Protein AF-A0A517S8I3-F1 (afdb_monomer)

Foldseek 3Di:
DPPLVVLQVLLFVLLCVVVVCAAPPPRDNDNVQWDWAFQDDCVPCVVCSNPSVRTGTHGVVVNVCVVVVVD

Sequence (71 aa):
MVNARKVQAFFRRAVLAFYNSTCVITGLKVRVLLRASSILPWSTHPKRRADPTNGLSLSALFDAAFDRGCR

Solvent-accessible surface area (backbone atoms only — not comparable to full-atom values): 4058 Å² total; per-residue (Å²): 132,82,63,62,69,60,45,50,53,48,24,38,52,45,13,32,56,74,47,70,38,25,17,78,85,79,62,48,63,55,61,91,49,50,39,59,42,60,78,60,62,67,86,85,36,70,90,48,50,69,40,38,88,41,36,42,30,25,39,58,67,55,41,56,35,55,75,69,64,68,120

InterPro domains:
  IPR003615 HNH nuclease [PF13391] (23-69)

Mean predicted aligned error: 5.12 Å

Secondary structure (DSSP, 8-state):
---HHHHHHHHHHHHHHHTTT--TTT----GGGEEEEESS-TTT-GGGTT-GGGEEEEEHHHHHHHHTT--

Organism: NCBI:txid2527983

pLDDT: mean 85.09, std 9.75, range [46.53, 94.06]

Radius of gyration: 11.82 Å; Cα contacts (8 Å, |Δi|>4): 91; chains: 1; bounding box: 23×30×31 Å

Nearest PDB structures (foldseek):
  8eea-assembly1_H  TM=6.341E-01  e=1.770E-01  Escherichia coli
  8j07-assembly1_c2  TM=7.900E-01  e=1.474E+00  Homo sapiens
  8r54-assembly1_A  TM=6.728E-01  e=3.586E+00  Mus musculus
  7qij-assembly1_HA  TM=4.943E-01  e=1.690E+00  Yersinia enterocolitica
  7bam-assembly1_B  TM=6.929E-01  e=9.340E+00  Homo sapiens

Structure (mmCIF, N/CA/C/O backbone):
data_AF-A0A517S8I3-F1
#
_entry.id   AF-A0A517S8I3-F1
#
loop_
_atom_site.group_PDB
_atom_site.id
_atom_site.type_symbol
_atom_site.label_atom_id
_atom_site.label_alt_id
_atom_site.label_comp_id
_atom_site.label_asym_id
_atom_site.label_entity_id
_atom_site.label_seq_id
_atom_site.pdbx_PDB_ins_code
_atom_site.Cartn_x
_atom_site.Cartn_y
_atom_site.Cartn_z
_atom_site.occupancy
_atom_site.B_iso_or_equiv
_atom_site.auth_seq_id
_atom_site.auth_comp_id
_atom_site.auth_asym_id
_atom_site.auth_atom_id
_atom_site.pdbx_PDB_model_num
ATOM 1 N N . MET A 1 1 ? 4.823 -16.653 -21.291 1.00 46.53 1 MET A N 1
ATOM 2 C CA . MET A 1 1 ? 4.033 -15.580 -20.642 1.00 46.53 1 MET A CA 1
ATOM 3 C C . MET A 1 1 ? 4.178 -15.700 -19.131 1.00 46.53 1 MET A C 1
ATOM 5 O O . MET A 1 1 ? 3.771 -16.708 -18.569 1.00 46.53 1 MET A O 1
ATOM 9 N N . VAL A 1 2 ? 4.794 -14.721 -18.462 1.00 56.66 2 VAL A N 1
ATOM 10 C CA . VAL A 1 2 ? 4.764 -14.662 -16.990 1.00 56.66 2 VAL A CA 1
ATOM 11 C C . VAL A 1 2 ? 3.315 -14.441 -16.562 1.00 56.66 2 VAL A C 1
ATOM 13 O O . VAL A 1 2 ? 2.669 -13.507 -17.030 1.00 56.66 2 VAL A O 1
ATOM 16 N N . ASN A 1 3 ? 2.802 -15.301 -15.682 1.00 69.25 3 ASN A N 1
ATOM 17 C CA . ASN A 1 3 ? 1.463 -15.169 -15.113 1.00 69.25 3 ASN A CA 1
ATOM 18 C C . ASN A 1 3 ? 1.416 -13.924 -14.208 1.00 69.25 3 ASN A C 1
ATOM 20 O O . ASN A 1 3 ? 1.627 -14.020 -12.998 1.00 69.25 3 ASN A O 1
ATOM 24 N N . ALA A 1 4 ? 1.154 -12.752 -14.795 1.00 71.06 4 ALA A N 1
ATOM 25 C CA . ALA A 1 4 ? 1.128 -11.457 -14.108 1.00 71.06 4 ALA A CA 1
ATOM 26 C C . ALA A 1 4 ? 0.255 -11.486 -12.841 1.00 71.06 4 ALA A C 1
ATOM 28 O O . ALA A 1 4 ? 0.625 -10.924 -11.814 1.00 71.06 4 ALA A O 1
ATOM 29 N N . ARG A 1 5 ? -0.835 -12.262 -12.876 1.00 73.50 5 ARG A N 1
ATOM 30 C CA . ARG A 1 5 ? -1.749 -12.484 -11.750 1.00 73.50 5 ARG A CA 1
ATOM 31 C C . ARG A 1 5 ? -1.080 -13.119 -10.523 1.00 73.50 5 ARG A C 1
ATOM 33 O O . ARG A 1 5 ? -1.394 -12.739 -9.398 1.00 73.50 5 ARG A O 1
ATOM 40 N N . LYS A 1 6 ? -0.140 -14.057 -10.714 1.00 81.12 6 LYS A N 1
ATOM 41 C CA . LYS A 1 6 ? 0.597 -14.699 -9.606 1.00 81.12 6 LYS A CA 1
ATOM 42 C C . LYS A 1 6 ? 1.580 -13.724 -8.958 1.00 81.12 6 LYS A C 1
ATOM 44 O O . LYS A 1 6 ? 1.637 -13.643 -7.735 1.00 81.12 6 LYS A O 1
ATOM 49 N N . VAL A 1 7 ? 2.300 -12.954 -9.776 1.00 83.31 7 VAL A N 1
ATOM 50 C CA . VAL A 1 7 ? 3.257 -11.940 -9.298 1.00 83.31 7 VAL A CA 1
ATOM 51 C C . VAL A 1 7 ? 2.529 -10.832 -8.539 1.00 83.31 7 VAL A C 1
ATOM 53 O O . 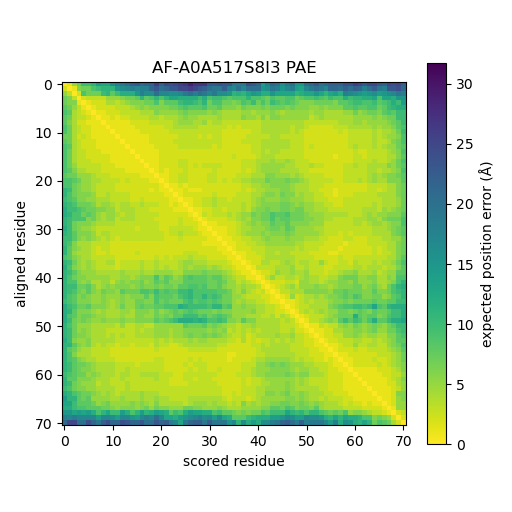VAL A 1 7 ? 2.962 -10.441 -7.463 1.00 83.31 7 VAL A O 1
ATOM 56 N N . GLN A 1 8 ? 1.375 -10.391 -9.038 1.00 81.69 8 GLN A N 1
ATOM 57 C CA . GLN A 1 8 ? 0.561 -9.366 -8.387 1.00 81.69 8 GLN A CA 1
ATOM 58 C C . GLN A 1 8 ? -0.032 -9.849 -7.052 1.00 81.69 8 GLN A C 1
ATOM 60 O O . GLN A 1 8 ? -0.038 -9.109 -6.069 1.00 81.69 8 GLN A O 1
ATOM 65 N N . ALA A 1 9 ? -0.480 -11.109 -6.977 1.00 87.44 9 ALA A N 1
ATOM 66 C CA . ALA A 1 9 ? -0.947 -11.702 -5.724 1.00 87.44 9 ALA A CA 1
ATOM 67 C C . ALA A 1 9 ? 0.185 -11.841 -4.690 1.00 87.44 9 ALA A C 1
ATOM 69 O O . ALA A 1 9 ? -0.030 -11.568 -3.506 1.00 87.44 9 ALA A O 1
ATOM 70 N N . PHE A 1 10 ? 1.386 -12.232 -5.131 1.00 89.00 10 PHE A N 1
ATOM 71 C CA . PHE A 1 10 ? 2.576 -12.278 -4.283 1.00 89.00 10 PHE A CA 1
ATOM 72 C C . PHE A 1 10 ? 2.954 -10.883 -3.774 1.00 89.00 10 PHE A C 1
ATOM 74 O O . PHE A 1 10 ? 3.058 -10.698 -2.565 1.00 89.00 10 PHE A O 1
ATOM 81 N N . PHE A 1 11 ? 3.056 -9.898 -4.670 1.00 90.06 11 PHE A N 1
ATOM 82 C CA . PHE A 1 11 ? 3.345 -8.504 -4.333 1.00 90.06 11 PHE A CA 1
ATOM 83 C C . PHE A 1 11 ? 2.365 -7.973 -3.2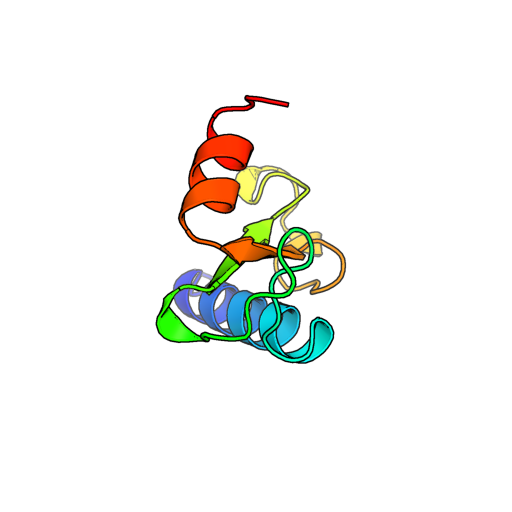85 1.00 90.06 11 PHE A C 1
ATOM 85 O O . PHE A 1 11 ? 2.780 -7.495 -2.232 1.00 90.06 11 PHE A O 1
ATOM 92 N N . ARG A 1 12 ? 1.056 -8.167 -3.502 1.00 91.12 12 ARG A N 1
ATOM 93 C CA . ARG A 1 12 ? 0.034 -7.760 -2.531 1.00 91.12 12 ARG A CA 1
ATOM 94 C C . ARG A 1 12 ? 0.258 -8.393 -1.160 1.00 91.12 12 ARG A C 1
ATOM 96 O O . ARG A 1 12 ? 0.161 -7.706 -0.148 1.00 91.12 12 ARG A O 1
ATOM 103 N N . ARG A 1 13 ? 0.529 -9.699 -1.108 1.00 91.00 13 ARG A N 1
ATOM 104 C CA . ARG A 1 13 ? 0.776 -10.401 0.160 1.00 91.00 13 ARG A CA 1
ATOM 105 C C . ARG A 1 13 ? 2.039 -9.896 0.850 1.00 91.00 13 ARG A C 1
ATOM 107 O O . ARG A 1 13 ? 2.003 -9.708 2.060 1.00 91.00 13 ARG A O 1
ATOM 114 N N . ALA A 1 14 ? 3.110 -9.669 0.097 1.00 92.00 14 ALA A N 1
ATOM 115 C CA . ALA A 1 14 ? 4.386 -9.208 0.625 1.00 92.00 14 ALA A CA 1
ATOM 116 C C . ALA A 1 14 ? 4.274 -7.790 1.210 1.00 92.00 14 ALA A C 1
ATOM 118 O O . ALA A 1 14 ? 4.673 -7.574 2.349 1.00 92.00 14 ALA A O 1
ATOM 119 N N . VAL A 1 15 ? 3.629 -6.861 0.495 1.00 92.25 15 VAL A N 1
ATOM 120 C CA . VAL A 1 15 ? 3.386 -5.486 0.970 1.00 92.25 15 VAL A CA 1
ATOM 121 C C . VAL A 1 15 ? 2.509 -5.484 2.222 1.00 92.25 15 VAL A C 1
ATOM 123 O O . VAL A 1 15 ? 2.855 -4.872 3.229 1.00 92.25 15 VAL A O 1
ATOM 126 N N . LEU A 1 16 ? 1.393 -6.220 2.215 1.00 91.62 16 LEU A N 1
ATOM 127 C CA . LEU A 1 16 ? 0.528 -6.300 3.395 1.00 91.62 16 LEU A CA 1
ATOM 128 C C . LEU A 1 16 ? 1.218 -6.974 4.587 1.00 91.62 16 LEU A C 1
ATOM 130 O O . LEU A 1 16 ? 0.879 -6.653 5.720 1.00 91.62 16 LEU A O 1
ATOM 134 N N . ALA A 1 17 ? 2.147 -7.905 4.372 1.00 91.62 17 ALA A N 1
ATOM 135 C CA . ALA A 1 17 ? 2.933 -8.489 5.457 1.00 91.62 17 ALA A CA 1
ATOM 136 C C . ALA A 1 17 ? 3.956 -7.484 6.009 1.00 91.62 17 ALA A C 1
ATOM 138 O O . ALA A 1 17 ? 4.054 -7.337 7.223 1.00 91.62 17 ALA A O 1
ATOM 139 N N . PHE A 1 18 ? 4.641 -6.747 5.128 1.00 91.00 18 PHE A N 1
ATOM 140 C CA . PHE A 1 18 ? 5.631 -5.732 5.496 1.00 91.00 18 PHE A CA 1
ATOM 141 C C . PHE A 1 18 ? 5.035 -4.629 6.380 1.00 91.00 18 PHE A C 1
ATOM 143 O O . PHE A 1 18 ? 5.609 -4.272 7.403 1.00 91.00 18 PHE A O 1
ATOM 150 N N . TYR A 1 19 ? 3.827 -4.160 6.052 1.00 91.44 19 TYR A N 1
ATOM 151 C CA . TYR A 1 19 ? 3.103 -3.160 6.848 1.00 91.44 19 TYR A CA 1
ATOM 152 C C . TYR A 1 19 ? 2.240 -3.758 7.969 1.00 91.44 19 TYR A C 1
ATOM 154 O O . TYR A 1 19 ? 1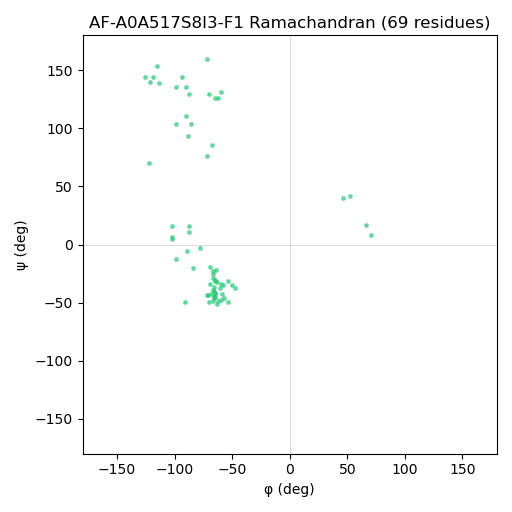.330 -3.097 8.467 1.00 91.44 19 TYR A O 1
ATOM 162 N N . ASN A 1 20 ? 2.451 -5.027 8.336 1.00 92.44 20 ASN A N 1
ATOM 163 C CA . ASN A 1 20 ? 1.652 -5.747 9.333 1.00 92.44 20 ASN A CA 1
ATOM 164 C C . ASN A 1 20 ? 0.130 -5.569 9.143 1.00 92.44 20 ASN A C 1
ATOM 166 O O . ASN A 1 20 ? -0.633 -5.352 10.082 1.00 92.44 20 ASN A O 1
ATOM 170 N N . SER A 1 21 ? -0.309 -5.585 7.883 1.00 92.69 21 SER A N 1
ATOM 171 C CA . SER A 1 21 ? -1.702 -5.409 7.464 1.00 92.69 21 SER A CA 1
ATOM 172 C C . SER A 1 21 ? -2.346 -4.154 8.040 1.00 92.69 21 SER A C 1
ATOM 174 O O . SER A 1 21 ? -3.497 -4.177 8.471 1.00 92.69 21 SER A O 1
ATOM 176 N N . THR A 1 22 ? -1.574 -3.074 8.040 1.00 93.06 22 THR A N 1
ATOM 177 C CA . THR A 1 22 ? -1.962 -1.757 8.526 1.00 93.06 22 THR A CA 1
ATOM 178 C C . THR A 1 22 ? -1.816 -0.750 7.388 1.00 93.06 22 THR A C 1
ATOM 180 O O . THR A 1 22 ? -0.881 -0.835 6.590 1.00 93.06 22 THR A O 1
ATOM 183 N N . CYS A 1 23 ? -2.754 0.185 7.258 1.00 93.06 23 CYS A N 1
ATOM 184 C CA . CYS A 1 23 ? -2.606 1.305 6.336 1.00 93.06 23 CYS A CA 1
ATOM 185 C C . CYS A 1 23 ? -1.523 2.256 6.856 1.00 93.06 23 CYS A C 1
ATOM 187 O O . CYS A 1 23 ? -1.599 2.687 8.004 1.00 93.06 23 CYS A O 1
ATOM 189 N N . VAL A 1 24 ? -0.561 2.625 6.009 1.00 91.94 24 VAL A N 1
ATOM 190 C CA . VAL A 1 24 ? 0.551 3.511 6.399 1.00 91.94 24 VAL A CA 1
ATOM 191 C C . VAL A 1 24 ? 0.101 4.942 6.721 1.00 91.94 24 VAL A C 1
ATOM 193 O O . VAL A 1 24 ? 0.749 5.614 7.511 1.00 91.94 24 VAL A O 1
ATOM 196 N N . ILE A 1 25 ? -1.022 5.397 6.155 1.00 90.12 25 ILE A N 1
ATOM 197 C CA . ILE A 1 25 ? -1.526 6.767 6.354 1.00 90.12 25 ILE A CA 1
ATOM 198 C C . ILE A 1 25 ? -2.477 6.844 7.552 1.00 90.12 25 ILE A C 1
ATOM 200 O O . ILE A 1 25 ? -2.334 7.700 8.414 1.00 90.12 25 ILE A O 1
ATOM 204 N N . THR A 1 26 ? -3.464 5.948 7.613 1.00 91.19 26 THR A N 1
ATOM 205 C CA . THR A 1 26 ? -4.543 6.017 8.620 1.00 91.19 26 THR A CA 1
ATOM 206 C C . THR A 1 26 ? -4.337 5.107 9.822 1.00 91.19 26 THR A C 1
ATOM 208 O O . THR A 1 26 ? -5.103 5.181 10.775 1.00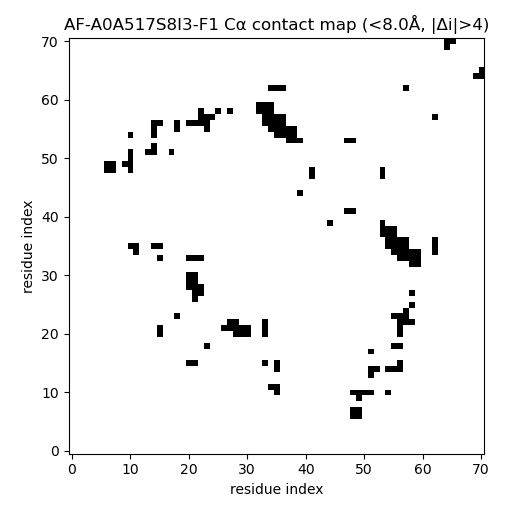 91.19 26 THR A O 1
ATOM 211 N N . GLY A 1 27 ? -3.384 4.173 9.767 1.00 91.62 27 GLY A N 1
ATOM 212 C CA . GLY A 1 27 ? -3.264 3.121 10.777 1.00 91.62 27 GLY A CA 1
ATOM 213 C C . GLY A 1 27 ? -4.384 2.070 10.729 1.00 91.62 27 GLY A C 1
ATOM 214 O O . GLY A 1 27 ? -4.466 1.225 11.619 1.00 91.62 27 GLY A O 1
ATOM 215 N N . LEU A 1 28 ? -5.251 2.081 9.707 1.00 92.38 28 LEU A N 1
ATOM 216 C CA . LEU A 1 28 ? -6.365 1.137 9.573 1.00 92.38 28 LEU A CA 1
ATOM 217 C C . LEU A 1 28 ? -5.869 -0.313 9.453 1.00 92.38 28 LEU A C 1
ATOM 219 O O . LEU A 1 28 ? -5.107 -0.627 8.541 1.00 92.38 28 LEU A O 1
ATOM 223 N N . LYS A 1 29 ? -6.363 -1.217 10.308 1.00 92.75 29 LYS A N 1
ATOM 224 C CA . LYS A 1 29 ? -5.962 -2.643 10.345 1.00 92.75 29 LYS A CA 1
ATOM 225 C C . LYS A 1 29 ? -6.960 -3.611 9.697 1.00 92.75 29 LYS A C 1
ATOM 227 O O . LYS A 1 29 ? -6.907 -4.823 9.898 1.00 92.75 29 LYS A O 1
ATOM 232 N N . VAL A 1 30 ? -7.895 -3.093 8.902 1.00 91.00 30 VAL A N 1
ATOM 233 C CA . VAL A 1 30 ? -8.951 -3.896 8.267 1.00 91.00 30 VAL A CA 1
ATOM 234 C C . VAL A 1 30 ? -8.465 -4.428 6.921 1.00 91.00 30 VAL A C 1
ATOM 236 O O . VAL A 1 30 ? -8.609 -3.768 5.895 1.00 91.00 30 VAL A O 1
ATOM 239 N N . ARG A 1 31 ? -7.920 -5.651 6.906 1.00 87.75 31 ARG A N 1
ATOM 240 C CA . ARG A 1 31 ? -7.319 -6.294 5.714 1.00 87.75 31 ARG A CA 1
ATOM 241 C C . ARG A 1 31 ? -8.149 -6.225 4.429 1.00 87.75 31 ARG A C 1
ATOM 243 O O . ARG A 1 31 ? -7.569 -6.094 3.354 1.00 87.75 31 ARG A O 1
ATOM 250 N N . VAL A 1 32 ? -9.473 -6.346 4.521 1.00 89.81 32 VAL A N 1
ATOM 251 C CA . VAL A 1 32 ? -10.384 -6.292 3.359 1.00 89.81 32 VAL A CA 1
ATOM 252 C C . VAL A 1 32 ? -10.372 -4.920 2.681 1.00 89.81 32 VAL A C 1
ATOM 254 O O . VAL A 1 32 ? -10.515 -4.836 1.464 1.00 89.81 32 VAL A O 1
ATOM 257 N N . LEU A 1 33 ? -10.144 -3.857 3.451 1.00 90.38 33 LEU A N 1
ATOM 258 C CA . LEU A 1 33 ? -10.104 -2.482 2.961 1.00 90.38 33 LEU A CA 1
ATOM 259 C C . LEU A 1 33 ? -8.702 -2.056 2.507 1.00 90.38 33 LEU A C 1
ATOM 261 O O . LEU A 1 33 ? -8.553 -0.960 1.966 1.00 90.38 33 LEU A O 1
ATOM 265 N N . LEU A 1 34 ? -7.689 -2.906 2.710 1.00 92.94 34 LEU A N 1
ATOM 266 C CA . LEU A 1 34 ? -6.307 -2.613 2.351 1.00 92.94 34 LEU A CA 1
ATOM 267 C C . LEU A 1 34 ? -5.966 -3.054 0.927 1.00 92.94 34 LEU A C 1
ATOM 269 O O . LEU A 1 34 ? -6.242 -4.178 0.479 1.00 92.94 34 LEU A O 1
ATOM 273 N N . ARG A 1 35 ? -5.283 -2.147 0.241 1.00 92.62 35 ARG A N 1
ATOM 274 C CA . ARG A 1 35 ? -4.762 -2.267 -1.111 1.00 92.62 35 ARG A CA 1
ATOM 275 C C . ARG A 1 35 ? -3.246 -2.123 -1.069 1.00 92.62 35 ARG A C 1
ATO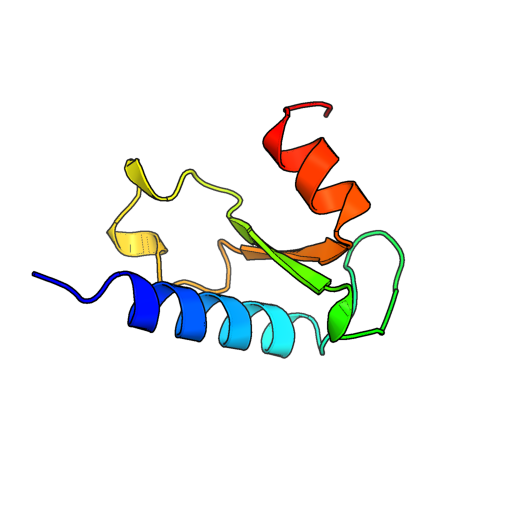M 277 O O . ARG A 1 35 ? -2.701 -1.388 -0.251 1.00 92.62 35 ARG A O 1
ATOM 284 N N . ALA A 1 36 ? -2.578 -2.884 -1.927 1.00 92.38 36 ALA A N 1
ATOM 285 C CA . ALA A 1 36 ? -1.143 -2.772 -2.132 1.00 92.38 36 ALA A CA 1
ATOM 286 C C . ALA A 1 36 ? -0.933 -1.936 -3.391 1.00 92.38 36 ALA A C 1
ATOM 288 O O . ALA A 1 36 ? -1.157 -2.439 -4.493 1.00 92.38 36 ALA A O 1
ATOM 289 N N . SER A 1 37 ? -0.552 -0.679 -3.204 1.00 90.62 37 SER A N 1
ATOM 290 C CA . SER A 1 37 ? -0.351 0.277 -4.290 1.00 90.62 37 SER A CA 1
ATOM 291 C C . SER A 1 37 ? 1.131 0.374 -4.623 1.00 90.62 37 SER A C 1
ATOM 293 O O . SER A 1 37 ? 1.960 0.397 -3.715 1.00 90.62 37 SER A O 1
ATOM 295 N N . SER A 1 38 ? 1.493 0.375 -5.904 1.00 89.81 38 SER A N 1
ATOM 296 C CA . SER A 1 38 ? 2.896 0.441 -6.3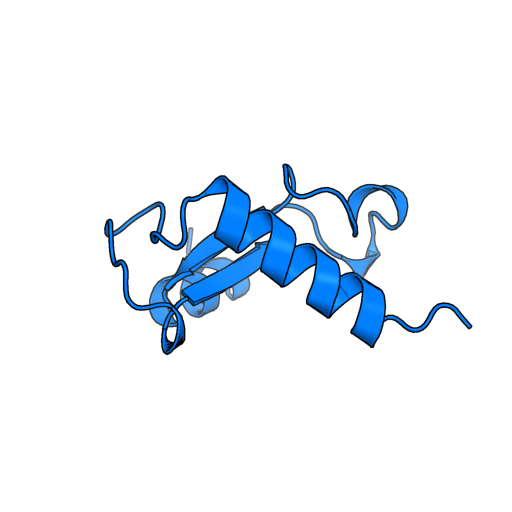25 1.00 89.81 38 SER A CA 1
ATOM 297 C C . SER A 1 38 ? 3.364 1.887 -6.447 1.00 89.81 38 SER A C 1
ATOM 299 O O . SER A 1 38 ? 2.727 2.668 -7.147 1.00 89.81 38 SER A O 1
ATOM 301 N N . ILE A 1 39 ? 4.499 2.222 -5.832 1.00 86.75 39 ILE A N 1
ATOM 302 C CA . ILE A 1 39 ? 5.085 3.570 -5.887 1.00 86.75 39 ILE A CA 1
ATOM 303 C C . ILE A 1 39 ? 5.553 3.883 -7.313 1.00 86.75 39 ILE A C 1
ATOM 305 O O . ILE A 1 39 ? 5.239 4.936 -7.863 1.00 86.75 39 ILE A O 1
ATOM 309 N N . LEU A 1 40 ? 6.301 2.956 -7.919 1.00 84.12 40 LEU A N 1
ATOM 310 C CA . LEU A 1 40 ? 6.718 3.048 -9.316 1.00 84.12 40 LEU A CA 1
ATOM 311 C C . LEU A 1 40 ? 5.736 2.310 -10.233 1.00 84.12 40 LEU A C 1
ATOM 313 O O . LEU A 1 40 ? 5.276 1.220 -9.870 1.00 84.12 40 LEU A O 1
ATOM 317 N N . PRO A 1 41 ? 5.480 2.824 -11.453 1.00 79.81 41 PRO A N 1
ATOM 318 C CA . PRO A 1 41 ? 4.536 2.209 -12.371 1.00 79.81 41 PRO A CA 1
ATOM 319 C C . PRO A 1 41 ? 4.938 0.777 -12.720 1.00 79.81 41 PRO A C 1
ATOM 321 O O . PRO A 1 41 ? 6.062 0.498 -13.152 1.00 79.81 41 PRO A O 1
ATOM 324 N N . TRP A 1 42 ? 3.972 -0.131 -12.609 1.00 77.62 42 TRP A N 1
ATOM 325 C CA . TRP A 1 42 ? 4.165 -1.549 -12.899 1.00 77.62 42 TRP A CA 1
ATOM 326 C C . TRP A 1 42 ? 4.659 -1.801 -14.332 1.00 77.62 42 TRP A C 1
ATOM 328 O O . TRP A 1 42 ? 5.453 -2.714 -14.569 1.00 77.62 42 TRP A O 1
ATOM 338 N N . SER A 1 43 ? 4.211 -0.999 -15.304 1.00 78.25 43 SER A N 1
ATOM 339 C CA . SER A 1 43 ? 4.559 -1.167 -16.721 1.00 78.25 43 SER A CA 1
ATOM 340 C C . SER A 1 43 ? 6.048 -0.921 -16.994 1.00 78.25 43 SER A C 1
ATOM 342 O O . SER A 1 43 ? 6.698 -1.750 -17.629 1.00 78.25 43 SER A O 1
ATOM 344 N N . THR A 1 44 ? 6.610 0.153 -16.434 1.00 81.75 44 THR A N 1
ATOM 345 C CA . THR A 1 44 ? 7.966 0.629 -16.751 1.00 81.75 44 THR A CA 1
ATOM 346 C C . THR A 1 44 ? 9.072 -0.069 -15.960 1.00 81.75 44 THR A C 1
ATOM 348 O O . THR A 1 44 ? 10.215 -0.086 -16.404 1.00 81.75 44 THR A O 1
ATOM 351 N N . HIS A 1 45 ? 8.753 -0.697 -14.821 1.00 80.62 45 HIS A N 1
ATOM 352 C CA . HIS A 1 45 ? 9.756 -1.286 -13.922 1.00 80.62 45 HIS A CA 1
ATOM 353 C C . HIS A 1 45 ? 9.543 -2.792 -13.686 1.00 80.62 45 HIS A C 1
ATOM 355 O O . HIS A 1 45 ? 9.214 -3.211 -12.573 1.00 80.62 45 HIS A O 1
ATOM 361 N N . PRO A 1 46 ? 9.779 -3.656 -14.694 1.00 78.81 46 PRO A N 1
ATOM 362 C CA . PRO A 1 46 ? 9.546 -5.098 -14.585 1.00 78.81 46 PRO A CA 1
ATOM 363 C C . PRO A 1 46 ? 10.360 -5.768 -13.470 1.00 78.81 46 PRO A C 1
ATOM 365 O O . PRO A 1 46 ? 9.852 -6.674 -12.811 1.00 78.81 46 PRO A O 1
ATOM 368 N N . LYS A 1 47 ? 11.582 -5.284 -13.202 1.00 79.44 47 LYS A N 1
ATOM 369 C CA . LYS A 1 47 ? 12.455 -5.797 -12.131 1.00 79.44 47 LYS A CA 1
ATOM 370 C C . LYS A 1 47 ? 11.916 -5.528 -10.717 1.00 79.44 47 LYS A C 1
ATOM 372 O O . LYS A 1 47 ? 12.266 -6.259 -9.802 1.00 79.44 47 LYS A O 1
ATOM 377 N N . ARG A 1 48 ? 11.050 -4.520 -10.537 1.00 77.44 48 ARG A N 1
ATOM 378 C CA . ARG A 1 48 ? 10.495 -4.114 -9.229 1.00 77.44 48 ARG A CA 1
ATOM 379 C C . ARG A 1 48 ? 9.056 -4.589 -8.992 1.00 77.44 48 ARG A C 1
ATOM 381 O O . ARG A 1 48 ? 8.449 -4.244 -7.987 1.00 77.44 48 ARG A O 1
ATOM 388 N N . ARG A 1 49 ? 8.495 -5.404 -9.894 1.00 77.75 49 ARG A N 1
ATOM 389 C CA . ARG A 1 49 ? 7.117 -5.931 -9.786 1.00 77.75 49 ARG A CA 1
ATOM 390 C C . ARG A 1 49 ? 6.912 -6.891 -8.612 1.00 77.75 49 ARG A C 1
ATOM 392 O O . ARG A 1 49 ? 5.809 -7.009 -8.101 1.00 77.75 49 ARG A O 1
ATOM 399 N N . ALA A 1 50 ? 7.959 -7.599 -8.204 1.00 77.62 50 ALA A N 1
ATOM 400 C CA . ALA A 1 50 ? 7.915 -8.520 -7.069 1.00 77.62 50 ALA A CA 1
ATOM 401 C C . ALA A 1 50 ? 8.553 -7.930 -5.800 1.00 77.62 50 ALA A C 1
ATOM 403 O O . ALA A 1 50 ? 8.670 -8.636 -4.803 1.00 77.62 50 ALA A O 1
ATOM 404 N N . ASP A 1 51 ? 8.975 -6.665 -5.842 1.00 82.94 51 ASP A N 1
ATOM 405 C CA . ASP A 1 51 ? 9.703 -6.023 -4.755 1.00 82.94 51 ASP A CA 1
ATOM 406 C C . ASP A 1 51 ? 8.720 -5.349 -3.784 1.00 82.94 51 ASP A C 1
ATOM 408 O O . ASP A 1 51 ? 8.092 -4.356 -4.159 1.00 82.94 51 ASP A O 1
ATOM 412 N N . PRO A 1 52 ? 8.557 -5.853 -2.546 1.00 82.81 52 PRO A N 1
ATOM 413 C CA . PRO A 1 52 ? 7.642 -5.263 -1.574 1.00 82.81 52 PRO A CA 1
ATOM 414 C C . PRO A 1 52 ? 8.035 -3.843 -1.155 1.00 82.81 52 PRO A C 1
ATOM 416 O O . PRO A 1 52 ? 7.161 -3.096 -0.726 1.00 82.81 52 PRO A O 1
ATOM 419 N N . THR A 1 53 ? 9.301 -3.441 -1.314 1.00 86.06 53 THR A N 1
ATOM 420 C CA . THR A 1 53 ? 9.746 -2.070 -1.004 1.00 86.06 53 THR A CA 1
ATOM 421 C C . THR A 1 53 ? 9.182 -1.040 -1.984 1.00 86.06 53 THR A C 1
ATOM 423 O O . THR A 1 53 ? 9.090 0.142 -1.665 1.00 86.06 53 THR A O 1
ATOM 426 N N . ASN A 1 54 ? 8.740 -1.488 -3.165 1.00 87.25 54 ASN A N 1
ATOM 427 C CA . ASN A 1 54 ? 8.058 -0.662 -4.157 1.00 87.25 54 ASN A CA 1
ATOM 428 C C . ASN A 1 54 ? 6.533 -0.602 -3.934 1.00 87.25 54 ASN A C 1
ATOM 430 O O . ASN A 1 54 ? 5.798 -0.157 -4.817 1.00 87.25 54 ASN A O 1
ATOM 434 N N . GLY A 1 55 ? 6.029 -1.085 -2.798 1.00 90.44 55 GLY A N 1
ATOM 435 C CA . GLY A 1 55 ? 4.604 -1.115 -2.502 1.00 90.44 55 GLY A CA 1
ATOM 436 C C . GLY A 1 55 ? 4.248 -0.439 -1.189 1.00 90.44 55 GLY A C 1
ATOM 437 O O . GLY A 1 55 ? 4.966 -0.557 -0.205 1.00 90.44 55 GLY A O 1
ATOM 438 N N . LEU A 1 56 ? 3.099 0.228 -1.171 1.00 91.56 56 LEU A N 1
ATOM 439 C CA . LEU A 1 56 ? 2.498 0.847 0.004 1.00 91.56 56 LEU A CA 1
ATOM 440 C C . LEU A 1 56 ? 1.196 0.133 0.363 1.00 91.56 56 LEU A C 1
ATOM 442 O O . LEU A 1 56 ? 0.390 -0.204 -0.507 1.00 91.56 56 LEU A O 1
ATOM 446 N N . SER A 1 57 ? 0.974 -0.068 1.661 1.00 94.06 57 SER A N 1
ATOM 447 C CA . SER A 1 57 ? -0.309 -0.530 2.192 1.00 94.06 57 SER A CA 1
ATOM 448 C C . SER A 1 57 ? -1.227 0.673 2.417 1.00 94.06 57 SER A C 1
ATOM 450 O O . SER A 1 57 ? -1.061 1.434 3.375 1.00 94.06 57 SER A O 1
ATOM 452 N N . LEU A 1 58 ? -2.194 0.862 1.521 1.00 93.12 58 LEU A N 1
ATOM 4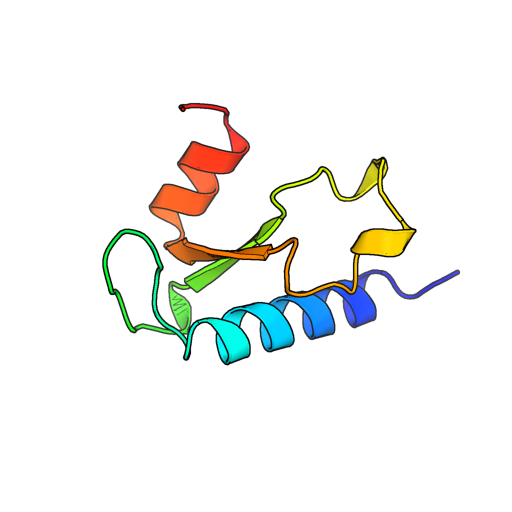53 C CA . LEU A 1 58 ? -3.146 1.973 1.539 1.00 93.12 58 LEU A CA 1
ATOM 454 C C . LEU A 1 58 ? -4.567 1.460 1.768 1.00 93.12 58 LEU A C 1
ATOM 456 O O . LEU A 1 58 ? -4.887 0.318 1.443 1.00 93.12 58 LEU A O 1
ATOM 460 N N . SER A 1 59 ? -5.441 2.294 2.329 1.00 93.12 59 SER A N 1
ATOM 461 C CA . SER A 1 59 ? -6.874 1.997 2.278 1.00 93.12 59 SER A CA 1
ATOM 462 C C . SER A 1 59 ? -7.388 2.216 0.853 1.00 93.12 59 SER A C 1
ATOM 464 O O . SER A 1 59 ? -6.776 2.951 0.080 1.00 93.12 59 SER A O 1
ATOM 466 N N . ALA A 1 60 ? -8.529 1.621 0.504 1.00 90.31 60 ALA A N 1
ATOM 467 C CA . ALA A 1 60 ? -9.136 1.785 -0.820 1.00 90.31 60 ALA A CA 1
ATOM 468 C C . ALA A 1 60 ? -9.344 3.258 -1.236 1.00 90.31 60 ALA A C 1
ATOM 470 O O . ALA A 1 60 ? -9.253 3.576 -2.416 1.00 90.31 60 ALA A O 1
ATOM 471 N N . LEU A 1 61 ? -9.585 4.154 -0.273 1.00 89.38 61 LEU A N 1
ATOM 472 C CA . LEU A 1 61 ? -9.731 5.589 -0.530 1.00 89.38 61 LEU A CA 1
ATOM 473 C C . LEU A 1 61 ? -8.396 6.231 -0.924 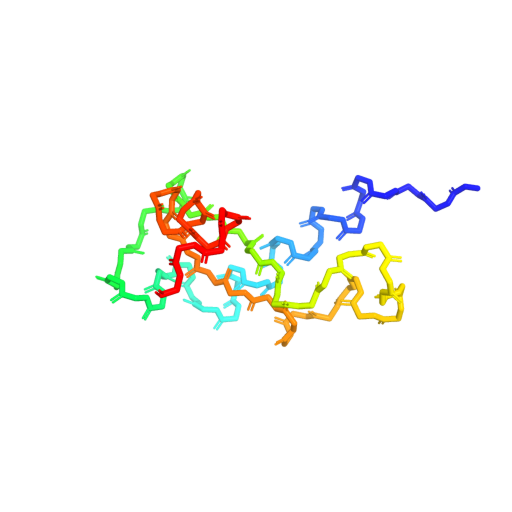1.00 89.38 61 LEU A C 1
ATOM 475 O O . LEU A 1 61 ? -8.321 6.924 -1.934 1.00 89.38 61 LEU A O 1
ATOM 479 N N . PHE A 1 62 ? -7.340 5.973 -0.148 1.00 90.19 62 PHE A N 1
ATOM 480 C CA . PHE A 1 62 ? -6.012 6.522 -0.427 1.00 90.19 62 PHE A CA 1
ATOM 481 C C . PHE A 1 62 ? -5.384 5.911 -1.673 1.00 90.19 6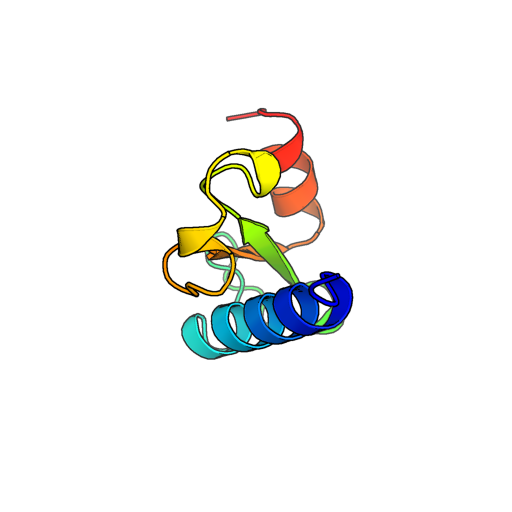2 PHE A C 1
ATOM 483 O O . PHE A 1 62 ? -4.705 6.616 -2.400 1.00 90.19 62 PHE A O 1
ATOM 490 N N . ASP A 1 63 ? -5.639 4.633 -1.944 1.00 90.06 63 ASP A N 1
ATOM 491 C CA . ASP A 1 63 ? -5.233 3.976 -3.187 1.00 90.06 63 ASP A CA 1
ATOM 492 C C . ASP A 1 63 ? -5.853 4.676 -4.406 1.00 90.06 63 ASP A C 1
ATOM 494 O O . ASP A 1 63 ? -5.138 5.052 -5.329 1.00 90.06 63 ASP A O 1
ATOM 498 N N . ALA A 1 64 ? -7.160 4.959 -4.366 1.00 88.62 64 ALA A N 1
ATOM 499 C CA . ALA A 1 64 ? -7.843 5.678 -5.441 1.00 88.62 64 ALA A CA 1
ATOM 500 C C . ALA A 1 64 ? -7.364 7.133 -5.599 1.00 88.62 64 ALA A C 1
ATOM 502 O O . ALA A 1 64 ? -7.289 7.636 -6.720 1.00 88.62 64 ALA A O 1
ATOM 503 N N . ALA A 1 65 ? -7.045 7.818 -4.497 1.00 88.25 65 ALA A N 1
ATOM 504 C CA . ALA A 1 65 ? -6.467 9.162 -4.542 1.00 88.25 65 ALA A CA 1
ATOM 505 C C . ALA A 1 65 ? -5.039 9.149 -5.117 1.00 88.25 65 ALA A C 1
ATOM 507 O O . ALA A 1 65 ? -4.704 9.978 -5.963 1.00 88.25 65 ALA A O 1
ATOM 508 N N . PHE A 1 66 ? -4.230 8.169 -4.703 1.00 87.06 66 PHE A N 1
ATOM 509 C CA . PHE A 1 66 ? -2.850 7.989 -5.144 1.00 87.06 66 PHE A CA 1
ATOM 510 C C . PHE A 1 66 ? -2.768 7.666 -6.640 1.00 87.06 66 PHE A C 1
ATOM 512 O O . PHE A 1 66 ? -1.987 8.289 -7.357 1.00 87.06 66 PHE A O 1
ATOM 519 N N . ASP A 1 67 ? -3.619 6.758 -7.128 1.00 84.00 67 ASP A N 1
ATOM 520 C CA . ASP A 1 67 ? -3.685 6.375 -8.545 1.00 84.00 67 ASP A CA 1
ATOM 521 C C . ASP A 1 67 ? -4.094 7.550 -9.450 1.00 84.00 67 ASP A C 1
ATOM 523 O O . ASP A 1 67 ? -3.596 7.699 -10.564 1.00 84.00 67 ASP A O 1
ATOM 527 N N . ARG A 1 68 ? -4.934 8.460 -8.938 1.00 83.88 68 ARG A N 1
ATOM 528 C CA . ARG A 1 68 ? -5.352 9.677 -9.655 1.00 83.88 68 ARG A CA 1
ATOM 529 C C . ARG A 1 68 ? -4.313 10.795 -9.654 1.00 83.88 68 ARG A C 1
ATOM 531 O O . ARG A 1 68 ? -4.554 11.834 -10.263 1.00 83.88 68 ARG A O 1
ATOM 538 N N . GLY A 1 69 ? -3.179 10.618 -8.977 1.00 76.12 69 GLY A N 1
ATOM 539 C CA . GLY A 1 69 ? -2.168 11.666 -8.862 1.00 76.12 69 GLY A CA 1
ATOM 540 C C . GLY A 1 69 ? -2.641 12.881 -8.062 1.00 76.12 69 GLY A C 1
ATOM 541 O O . GLY A 1 69 ? -2.006 13.931 -8.145 1.00 76.12 69 GLY A O 1
ATOM 542 N N . CYS A 1 70 ? -3.718 12.743 -7.279 1.00 61.38 70 CYS A N 1
ATOM 543 C CA . CYS A 1 70 ? -4.110 13.721 -6.270 1.00 61.38 70 CYS A CA 1
ATOM 544 C C . CYS A 1 70 ? -3.098 13.633 -5.118 1.00 61.38 70 CYS A C 1
ATOM 546 O O . CYS A 1 70 ? -3.352 12.970 -4.112 1.00 61.38 70 CYS A O 1
ATOM 548 N N . ARG A 1 71 ? -1.907 14.199 -5.342 1.00 50.78 71 ARG A N 1
ATOM 549 C CA . ARG A 1 71 ? -0.851 14.361 -4.339 1.00 50.78 71 ARG A CA 1
ATOM 550 C C . ARG A 1 71 ? -1.110 15.576 -3.471 1.00 50.78 71 ARG A C 1
ATOM 552 O O . ARG A 1 71 ? -1.571 16.595 -4.030 1.00 50.78 71 ARG A O 1
#